Protein AF-A0A699SEZ0-F1 (afdb_monomer_lite)

Radius of gyration: 52.04 Å; chains: 1; bounding box: 98×60×133 Å

Organism: Tanacetum cinerariifolium (NCBI:txid118510)

Secondary structure (DSSP, 8-state):
-------------PPPPP---------------------------TTS-HHHHHHHHHHHHHHHHHHHHHHHHHHHHHHHHHHHHHHHHHHHHHHHHHHHHHHHHHHHHHHHHHHHHHHHHHHHS-HHHHHHHHHHHHHHHHHHHHHHHHHHHHTSPP-

Foldseek 3Di:
DDDDDDDDDDDDDDDDDDDDDDPDDDDDDDDDDDDDDDPDDDDDCPPPDPPVVVVVVVVVVVVVVVVVVVVVVVVVVVVVVVVVVVVVVVVVVVVVVVVVVVVVVVVVVVVVVVVVVVVVVVVPCDPVNVVVVVVVVVVVVVVVVVVVVVVVVVPDDDD

Structure (mmCIF, N/CA/C/O backbone):
data_AF-A0A699SEZ0-F1
#
_entry.id   AF-A0A699SEZ0-F1
#
loop_
_atom_site.group_PDB
_atom_site.id
_atom_site.type_symbol
_atom_site.label_atom_id
_atom_site.label_alt_id
_atom_site.label_comp_id
_atom_site.label_asym_id
_atom_site.label_entity_id
_atom_site.label_seq_id
_atom_site.pdbx_PDB_ins_code
_atom_site.Cartn_x
_atom_site.Cartn_y
_atom_site.Cartn_z
_atom_site.occupancy
_atom_site.B_iso_or_equiv
_atom_site.auth_seq_id
_atom_site.auth_comp_id
_atom_site.auth_asym_id
_atom_site.auth_atom_id
_atom_site.pdbx_PDB_model_num
ATOM 1 N N . GLY A 1 1 ? -3.077 36.539 -2.666 1.00 40.12 1 GLY A N 1
ATOM 2 C CA . GLY A 1 1 ? -3.320 36.684 -4.110 1.00 40.12 1 GLY A CA 1
ATOM 3 C C . GLY A 1 1 ? -1.988 36.780 -4.807 1.00 40.12 1 GLY A C 1
ATOM 4 O O . GLY A 1 1 ? -1.335 37.805 -4.697 1.00 40.12 1 GLY A O 1
ATOM 5 N N . THR A 1 2 ? -1.547 35.690 -5.422 1.00 40.59 2 THR A N 1
ATOM 6 C CA . THR A 1 2 ? -0.295 35.591 -6.178 1.00 40.59 2 THR A CA 1
ATOM 7 C C . THR A 1 2 ? -0.560 35.987 -7.627 1.00 40.59 2 THR A C 1
ATOM 9 O O . THR A 1 2 ? -1.315 35.300 -8.309 1.00 40.59 2 THR A O 1
ATOM 12 N N . ASN A 1 3 ? 0.042 37.084 -8.088 1.00 42.75 3 ASN A N 1
ATOM 13 C CA . ASN A 1 3 ? 0.063 37.468 -9.498 1.00 42.75 3 ASN A CA 1
ATOM 14 C C . ASN A 1 3 ? 1.490 37.309 -10.032 1.00 42.75 3 ASN A C 1
ATOM 16 O O . ASN A 1 3 ? 2.397 38.023 -9.614 1.00 42.75 3 ASN A O 1
ATOM 20 N N . VAL A 1 4 ? 1.650 36.373 -10.963 1.00 48.72 4 VAL A N 1
ATOM 21 C CA . VAL A 1 4 ? 2.793 36.228 -11.868 1.00 48.72 4 VAL A CA 1
ATOM 22 C C . VAL A 1 4 ? 2.235 36.430 -13.276 1.00 48.72 4 VAL A C 1
ATOM 24 O O . VAL A 1 4 ? 1.286 35.725 -13.620 1.00 48.72 4 VAL A O 1
ATOM 27 N N . PRO A 1 5 ? 2.791 37.320 -14.115 1.00 51.59 5 PRO A N 1
ATOM 28 C CA . PRO A 1 5 ? 2.581 37.239 -15.547 1.00 51.59 5 PRO A CA 1
ATOM 29 C C . PRO A 1 5 ? 3.859 36.759 -16.236 1.00 51.59 5 PRO A C 1
ATOM 31 O O . PRO A 1 5 ? 4.864 37.463 -16.324 1.00 51.59 5 PRO A O 1
ATOM 34 N N . THR A 1 6 ? 3.775 35.538 -16.752 1.00 48.78 6 THR A N 1
ATOM 35 C CA . THR A 1 6 ? 4.698 34.951 -17.721 1.00 48.78 6 THR A CA 1
ATOM 36 C C . THR A 1 6 ? 4.569 35.709 -19.043 1.00 48.78 6 THR A C 1
ATOM 38 O O . THR A 1 6 ? 3.599 35.538 -19.779 1.00 48.78 6 THR A O 1
ATOM 41 N N . GLY A 1 7 ? 5.538 36.574 -19.340 1.00 41.22 7 GLY A N 1
ATOM 42 C CA . GLY A 1 7 ? 5.670 37.217 -20.644 1.00 41.22 7 GLY A CA 1
ATOM 43 C C . GLY A 1 7 ? 6.217 36.227 -21.670 1.00 41.22 7 GLY A C 1
ATOM 44 O O . GLY A 1 7 ? 7.406 35.925 -21.672 1.00 41.22 7 GLY A O 1
ATOM 45 N N . SER A 1 8 ? 5.339 35.710 -22.528 1.00 49.78 8 SER A N 1
ATOM 46 C CA . SER A 1 8 ? 5.694 34.900 -23.696 1.00 49.78 8 SER A CA 1
ATOM 47 C C . SER A 1 8 ? 6.286 35.804 -24.783 1.00 49.78 8 SER A C 1
ATOM 49 O O . SER A 1 8 ? 5.583 36.613 -25.389 1.00 49.78 8 SER A O 1
ATOM 51 N N . GLY A 1 9 ? 7.600 35.707 -24.991 1.00 42.38 9 GLY A N 1
ATOM 52 C CA . GLY A 1 9 ? 8.311 36.388 -26.069 1.00 42.38 9 GLY A CA 1
ATOM 53 C C . GLY A 1 9 ? 8.189 35.611 -27.378 1.00 42.38 9 GLY A C 1
ATOM 54 O O . GLY A 1 9 ? 8.767 34.537 -27.521 1.00 42.38 9 GLY A O 1
ATOM 55 N N . PHE A 1 10 ? 7.447 36.166 -28.335 1.00 45.97 10 PHE A N 1
ATOM 56 C CA . PHE A 1 10 ? 7.441 35.736 -29.733 1.00 45.97 10 PHE A CA 1
ATOM 57 C C . PHE A 1 10 ? 8.792 36.065 -30.386 1.00 45.97 10 PHE A C 1
ATOM 59 O O . PHE A 1 10 ? 9.226 37.216 -30.364 1.00 45.97 10 PHE A O 1
ATOM 66 N N . ILE A 1 11 ? 9.436 35.076 -31.008 1.00 49.94 11 ILE A N 1
ATOM 67 C CA . ILE A 1 11 ? 10.622 35.282 -31.849 1.00 49.94 11 ILE A CA 1
ATOM 68 C C . ILE A 1 11 ? 10.161 35.316 -33.314 1.00 49.94 11 ILE A C 1
ATOM 70 O O . ILE A 1 11 ? 9.549 34.345 -33.764 1.00 49.94 11 ILE A O 1
ATOM 74 N N . PRO A 1 12 ? 10.427 36.385 -34.087 1.00 45.69 12 PRO A N 1
ATOM 75 C CA . PRO A 1 12 ? 10.173 36.377 -35.520 1.00 45.69 12 PRO A CA 1
ATOM 76 C C . PRO A 1 12 ? 11.314 35.639 -36.235 1.00 45.69 12 PRO A C 1
ATOM 78 O O . PRO A 1 12 ? 12.460 36.089 -36.231 1.00 45.69 12 PRO A O 1
ATOM 81 N N . THR A 1 13 ? 11.016 34.503 -36.864 1.00 48.72 13 THR A N 1
ATOM 82 C CA . THR A 1 13 ? 11.968 33.804 -37.739 1.00 48.72 13 THR A CA 1
ATOM 83 C C . THR A 1 13 ? 12.027 34.512 -39.092 1.00 48.72 13 THR A C 1
ATOM 85 O O . THR A 1 13 ? 11.085 34.461 -39.881 1.00 48.72 13 THR A O 1
ATOM 88 N N . ALA A 1 14 ? 13.140 35.201 -39.344 1.00 51.97 14 ALA A N 1
ATOM 89 C CA . ALA A 1 14 ? 13.459 35.836 -40.616 1.00 51.97 14 ALA A CA 1
ATOM 90 C C . ALA A 1 14 ? 13.725 34.782 -41.710 1.00 51.97 14 ALA A C 1
ATOM 92 O O . ALA A 1 14 ? 14.490 33.841 -41.504 1.00 51.97 14 ALA A O 1
ATOM 93 N N . GLY A 1 15 ? 13.086 34.948 -42.873 1.00 61.81 15 GLY A N 1
ATOM 94 C CA . GLY A 1 15 ? 13.328 34.139 -44.072 1.00 61.81 15 GLY A CA 1
ATOM 95 C C . GLY A 1 15 ? 14.638 34.508 -44.790 1.00 61.81 15 GLY A C 1
ATOM 96 O O . GLY A 1 15 ? 15.227 35.554 -44.507 1.00 61.81 15 GLY A O 1
ATOM 97 N N . PRO A 1 16 ? 15.115 33.664 -45.722 1.00 56.62 16 PRO A N 1
ATOM 98 C CA . PRO A 1 16 ? 16.406 33.848 -46.381 1.00 56.62 16 PRO A CA 1
ATOM 99 C C . PRO A 1 16 ? 16.399 35.055 -47.342 1.00 56.62 16 PRO A C 1
ATOM 101 O O . PRO A 1 16 ? 15.367 35.350 -47.951 1.00 56.62 16 PRO A O 1
ATOM 104 N N . PRO A 1 17 ? 17.538 35.751 -47.525 1.00 52.97 17 PRO A N 1
ATOM 105 C CA . PRO A 1 17 ? 17.606 36.910 -48.404 1.00 52.97 17 PRO A CA 1
ATOM 106 C C . PRO A 1 17 ? 17.573 36.494 -49.880 1.00 52.97 17 PRO A C 1
ATOM 108 O O . PRO A 1 17 ? 18.398 35.710 -50.348 1.00 52.97 17 PRO A O 1
ATOM 111 N N . ALA A 1 18 ? 16.635 37.074 -50.629 1.00 41.44 18 ALA A N 1
ATOM 112 C CA . ALA A 1 18 ? 16.599 37.010 -52.082 1.00 41.44 18 ALA A CA 1
ATOM 113 C C . ALA A 1 18 ? 17.753 37.836 -52.676 1.00 41.44 18 ALA A C 1
ATOM 115 O O . ALA A 1 18 ? 17.856 39.043 -52.452 1.00 41.44 18 ALA A O 1
ATOM 116 N N . THR A 1 19 ? 18.623 37.193 -53.454 1.00 44.81 19 THR A N 1
ATOM 117 C CA . THR A 1 19 ? 19.653 37.877 -54.240 1.00 44.81 19 THR A CA 1
ATOM 118 C C . THR A 1 19 ? 19.010 38.555 -55.449 1.00 44.81 19 THR A C 1
ATOM 120 O O . THR A 1 19 ? 18.591 37.898 -56.400 1.00 44.81 19 THR A O 1
ATOM 123 N N . ILE A 1 20 ? 18.952 39.885 -55.426 1.00 44.19 20 ILE A N 1
ATOM 124 C CA . ILE A 1 20 ? 18.629 40.711 -56.592 1.00 44.19 20 ILE A CA 1
ATOM 125 C C . ILE A 1 20 ? 19.868 40.832 -57.493 1.00 44.19 20 ILE A C 1
ATOM 127 O O . ILE A 1 20 ? 20.844 41.500 -57.158 1.00 44.19 20 ILE A O 1
ATOM 131 N N . VAL A 1 21 ? 19.845 40.165 -58.648 1.00 40.12 21 VAL A N 1
ATOM 132 C CA . VAL A 1 21 ? 20.853 40.334 -59.704 1.00 40.12 21 VAL A CA 1
ATOM 133 C C . VAL A 1 21 ? 20.508 41.596 -60.496 1.00 40.12 21 VAL A C 1
ATOM 135 O O . VAL A 1 21 ? 19.485 41.659 -61.174 1.00 40.12 21 VAL A O 1
ATOM 138 N N . SER A 1 22 ? 21.364 42.613 -60.392 1.00 39.03 22 SER A N 1
ATOM 139 C CA . SER A 1 22 ? 21.268 43.857 -61.160 1.00 39.03 22 SER A CA 1
ATOM 140 C C . SER A 1 22 ? 21.637 43.604 -62.624 1.00 39.03 22 SER A C 1
ATOM 142 O O . SER A 1 22 ? 22.795 43.356 -62.963 1.00 39.03 22 SER A O 1
ATOM 144 N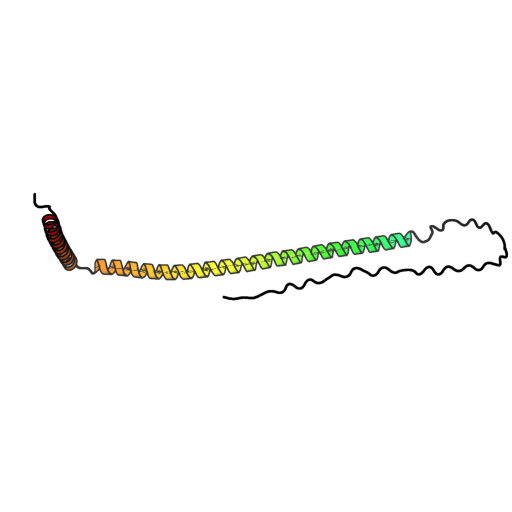 N . THR A 1 23 ? 20.643 43.657 -63.508 1.00 46.53 23 THR A N 1
ATOM 145 C CA . THR A 1 23 ? 20.821 43.605 -64.961 1.00 46.53 23 THR A CA 1
ATOM 146 C C . THR A 1 23 ? 21.283 44.967 -65.481 1.00 46.53 23 THR A C 1
ATOM 148 O O . THR A 1 23 ? 20.477 45.817 -65.860 1.00 46.53 23 THR A O 1
ATOM 151 N N . GLY A 1 24 ? 22.597 45.172 -65.514 1.00 37.38 24 GLY A N 1
ATOM 152 C CA . GLY A 1 24 ? 23.233 46.282 -66.220 1.00 37.38 24 GLY A CA 1
ATOM 153 C C . GLY A 1 24 ? 23.406 45.962 -67.703 1.00 37.38 24 GLY A C 1
ATOM 154 O O . GLY A 1 24 ? 24.453 45.486 -68.126 1.00 37.38 24 GLY A O 1
ATOM 155 N N . SER A 1 25 ? 22.366 46.218 -68.494 1.00 48.88 25 SER A N 1
ATOM 156 C CA . SER A 1 25 ? 22.434 46.252 -69.956 1.00 48.88 25 SER A CA 1
ATOM 157 C C . SER A 1 25 ? 23.356 47.384 -70.422 1.00 48.88 25 SER A C 1
ATOM 159 O O . SER A 1 25 ? 23.062 48.550 -70.148 1.00 48.88 25 SER A O 1
ATOM 161 N N . LYS A 1 26 ? 24.415 47.077 -71.190 1.00 38.62 26 LYS A N 1
ATOM 162 C 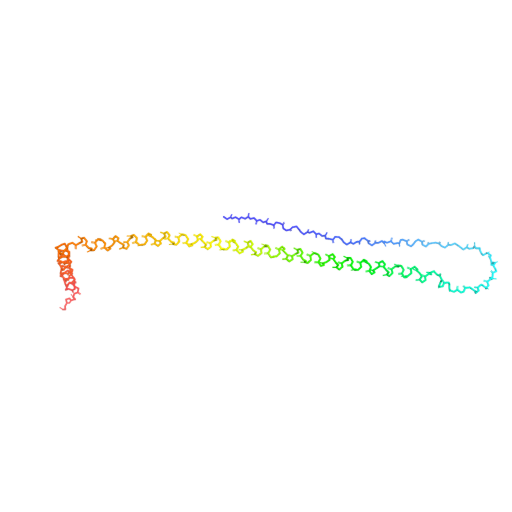CA . LYS A 1 26 ? 24.824 47.958 -72.295 1.00 38.62 26 LYS A CA 1
ATOM 163 C C . LYS A 1 26 ? 25.611 47.245 -73.397 1.00 38.62 26 LYS A C 1
ATOM 165 O O . LYS A 1 26 ? 26.614 46.581 -73.174 1.00 38.62 26 LYS A O 1
ATOM 170 N N . VAL A 1 27 ? 25.083 47.447 -74.596 1.00 38.19 27 VAL A N 1
ATOM 171 C CA . VAL A 1 27 ? 25.495 47.006 -75.928 1.00 38.19 27 VAL A CA 1
ATOM 172 C C . VAL A 1 27 ? 26.815 47.647 -76.372 1.00 38.19 27 VAL A C 1
ATOM 174 O O . VAL A 1 27 ? 27.023 48.841 -76.163 1.00 38.19 27 VAL A O 1
ATOM 177 N N . GLY A 1 28 ? 27.633 46.879 -77.097 1.00 35.03 28 GLY A N 1
ATOM 178 C CA . GLY A 1 28 ? 28.700 47.373 -77.970 1.00 35.03 28 GLY A CA 1
ATOM 179 C C . GLY A 1 28 ? 29.147 46.273 -78.947 1.00 35.03 28 GLY A C 1
ATOM 180 O O . GLY A 1 28 ? 29.625 45.241 -78.480 1.00 35.03 28 GLY A O 1
ATOM 181 N N . PRO A 1 29 ? 28.948 46.421 -80.272 1.00 48.62 29 PRO A N 1
ATOM 182 C CA . PRO A 1 29 ? 29.245 45.384 -81.258 1.00 48.62 29 PRO A CA 1
ATOM 183 C C . PRO A 1 29 ? 30.678 45.503 -81.800 1.00 48.62 29 PRO A C 1
ATOM 185 O O . PRO A 1 29 ? 31.304 46.554 -81.675 1.00 48.62 29 PRO A O 1
ATOM 188 N N . THR A 1 30 ? 31.091 44.473 -82.550 1.00 36.50 30 THR A N 1
ATOM 189 C CA . THR A 1 30 ? 32.115 44.482 -83.625 1.00 36.50 30 THR A CA 1
ATOM 190 C C . THR A 1 30 ? 33.394 43.706 -83.312 1.00 36.50 30 THR A C 1
ATOM 192 O O . THR A 1 30 ? 34.306 44.216 -82.676 1.00 36.50 30 THR A O 1
ATOM 195 N N . ALA A 1 31 ? 33.475 42.479 -83.838 1.00 35.59 31 ALA A N 1
ATOM 196 C CA . ALA A 1 31 ? 34.442 42.071 -84.871 1.00 35.59 31 ALA A CA 1
ATOM 197 C C . ALA A 1 31 ? 34.529 40.533 -84.915 1.00 35.59 31 ALA A C 1
ATOM 199 O O . ALA A 1 31 ? 35.055 39.896 -84.009 1.00 35.59 31 ALA A O 1
ATOM 200 N N . SER A 1 32 ? 34.011 39.925 -85.985 1.00 47.66 32 SER A N 1
ATOM 201 C CA . SER A 1 32 ? 34.383 38.552 -86.356 1.00 47.66 32 SER A CA 1
ATOM 202 C C . SER A 1 32 ? 35.784 38.550 -86.979 1.00 47.66 32 SER A C 1
ATOM 204 O O . SER A 1 32 ? 36.153 39.521 -87.641 1.00 47.66 32 SER A O 1
ATOM 206 N N . PRO A 1 33 ? 36.516 37.430 -86.881 1.00 42.12 33 PRO A N 1
ATOM 207 C CA . PRO A 1 33 ? 36.707 36.677 -88.115 1.00 42.12 33 PRO A CA 1
ATOM 208 C C . PRO A 1 33 ? 36.512 35.164 -87.955 1.00 42.12 33 PRO A C 1
ATOM 210 O O . PRO A 1 33 ? 36.954 34.510 -87.016 1.00 42.12 33 PRO A O 1
ATOM 213 N N . ILE A 1 34 ? 35.842 34.631 -88.969 1.00 47.66 34 ILE A N 1
ATOM 214 C CA . ILE A 1 34 ? 35.586 33.228 -89.282 1.00 47.66 34 ILE A CA 1
ATOM 215 C C . ILE A 1 34 ? 36.903 32.461 -89.461 1.00 47.66 34 ILE A C 1
ATOM 217 O O . ILE A 1 34 ? 37.679 32.818 -90.344 1.00 47.66 34 ILE A O 1
ATOM 221 N N . VAL A 1 35 ? 37.099 31.335 -88.755 1.00 35.72 35 VAL A N 1
ATOM 222 C CA . VAL A 1 35 ? 38.048 30.285 -89.179 1.00 35.72 35 VAL A CA 1
ATOM 223 C C . VAL A 1 35 ? 37.512 28.870 -88.888 1.00 35.72 35 VAL A C 1
ATOM 225 O O . VAL A 1 35 ? 37.528 28.381 -87.769 1.00 35.72 35 VAL A O 1
ATOM 228 N N . LYS A 1 36 ? 37.103 28.222 -89.988 1.00 42.50 36 LYS A N 1
ATOM 229 C CA . LYS A 1 36 ? 37.194 26.789 -90.343 1.00 42.50 36 LYS A CA 1
ATOM 230 C C . LYS A 1 36 ? 36.514 25.732 -89.456 1.00 42.50 36 LYS A C 1
ATOM 232 O O . LYS A 1 36 ? 37.004 25.307 -88.418 1.00 42.50 36 LYS A O 1
ATOM 237 N N . ARG A 1 37 ? 35.467 25.143 -90.048 1.00 51.12 37 ARG A N 1
ATOM 238 C CA . ARG A 1 37 ? 34.933 23.807 -89.744 1.00 51.12 37 ARG A CA 1
ATOM 239 C C . ARG A 1 37 ? 36.059 22.761 -89.749 1.00 51.12 37 ARG A C 1
ATOM 241 O O . ARG A 1 37 ? 36.705 22.565 -90.778 1.00 51.12 37 ARG A O 1
ATOM 248 N N . ARG A 1 38 ? 36.182 21.994 -88.665 1.00 51.16 38 ARG A N 1
ATOM 249 C CA . ARG A 1 38 ? 36.595 20.586 -88.716 1.00 51.16 38 ARG A CA 1
ATOM 250 C C . ARG A 1 38 ? 35.461 19.746 -88.149 1.00 51.16 38 ARG A C 1
ATOM 252 O O . ARG A 1 38 ? 35.067 19.887 -87.000 1.00 51.16 38 ARG A O 1
ATOM 259 N N . LYS A 1 39 ? 34.897 18.917 -89.022 1.00 53.72 39 LYS A N 1
ATOM 260 C CA . LYS A 1 39 ? 33.921 17.887 -88.695 1.00 53.72 39 LYS A CA 1
ATOM 261 C C . LYS A 1 39 ? 34.702 16.727 -88.078 1.00 53.72 39 LYS A C 1
ATOM 263 O O . LYS A 1 39 ? 35.210 15.887 -88.807 1.00 53.72 39 LYS A O 1
ATOM 268 N N . GLY A 1 40 ? 34.857 16.759 -86.757 1.00 44.06 40 GLY A N 1
ATOM 269 C CA . GLY A 1 40 ? 35.342 15.642 -85.955 1.00 44.06 40 GLY A CA 1
ATOM 270 C C . GLY A 1 40 ? 34.143 14.875 -85.419 1.00 44.06 40 GLY A C 1
ATOM 271 O O . GLY A 1 40 ? 33.389 15.387 -84.599 1.00 44.06 40 GLY A O 1
ATOM 272 N N . LYS A 1 41 ? 33.927 13.683 -85.964 1.00 59.41 41 LYS A N 1
ATOM 273 C CA . LYS A 1 41 ? 33.088 12.645 -85.380 1.00 59.41 41 LYS A CA 1
ATOM 274 C C . LYS A 1 41 ? 34.026 11.803 -84.521 1.00 59.41 41 LYS A C 1
ATOM 276 O O . LYS A 1 41 ? 34.712 10.964 -85.082 1.00 59.41 41 LYS A O 1
ATOM 281 N N . GLU A 1 42 ? 34.041 12.032 -83.217 1.00 43.81 42 GLU A N 1
ATOM 282 C CA . GLU A 1 42 ? 34.549 11.095 -82.205 1.00 43.81 42 GLU A CA 1
ATOM 283 C C . GLU A 1 42 ? 33.517 11.137 -81.073 1.00 43.81 42 GLU A C 1
ATOM 285 O O . GLU A 1 42 ? 33.316 12.169 -80.447 1.00 43.81 42 GLU A O 1
ATOM 290 N N . ILE A 1 43 ? 32.489 10.295 -81.199 1.00 47.78 43 ILE A N 1
ATOM 291 C CA . ILE A 1 43 ? 32.304 9.085 -80.388 1.00 47.78 43 ILE A CA 1
ATOM 292 C C . ILE A 1 43 ? 32.251 9.471 -78.908 1.00 47.78 43 ILE A C 1
ATOM 294 O O . ILE A 1 43 ? 33.252 9.819 -78.301 1.00 47.78 43 ILE A O 1
ATOM 298 N N . MET A 1 44 ? 31.034 9.413 -78.375 1.00 54.38 44 MET A N 1
ATOM 299 C CA . MET A 1 44 ? 30.722 9.401 -76.954 1.00 54.38 44 MET A CA 1
ATOM 300 C C . MET A 1 44 ? 31.670 8.417 -76.260 1.00 54.38 44 MET A C 1
ATOM 302 O O . MET A 1 44 ? 31.517 7.205 -76.399 1.00 54.38 44 MET A O 1
ATOM 306 N N . GLU A 1 45 ? 32.689 8.939 -75.586 1.00 50.00 45 GLU A N 1
ATOM 307 C CA . GLU A 1 45 ? 33.606 8.150 -74.776 1.00 50.00 45 GLU A CA 1
ATOM 308 C C . GLU A 1 45 ? 32.888 7.798 -73.471 1.00 50.00 45 GLU A C 1
ATOM 310 O O . GLU A 1 45 ? 33.127 8.349 -72.402 1.00 50.00 45 GLU A O 1
ATOM 315 N N . GLU A 1 46 ? 31.960 6.851 -73.578 1.00 44.47 46 GLU A N 1
ATOM 316 C CA . GLU A 1 46 ? 31.433 6.059 -72.469 1.00 44.47 46 GLU A CA 1
ATOM 317 C C . GLU A 1 46 ? 32.512 5.0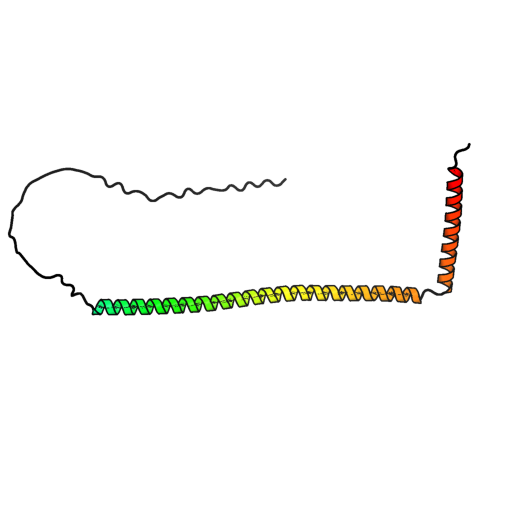51 -72.019 1.00 44.47 46 GLU A C 1
ATOM 319 O O . GLU A 1 46 ? 32.287 3.848 -71.935 1.00 44.47 46 GLU A O 1
ATOM 324 N N . SER A 1 47 ? 33.738 5.531 -71.804 1.00 51.66 47 SER A N 1
ATOM 325 C CA . SER A 1 47 ? 34.902 4.688 -71.505 1.00 51.66 47 SER A CA 1
ATOM 326 C C . SER A 1 47 ? 35.612 5.085 -70.216 1.00 51.66 47 SER A C 1
ATOM 328 O O . SER A 1 47 ? 36.641 4.499 -69.897 1.00 51.66 47 SER A O 1
ATOM 330 N N . ASP A 1 48 ? 35.021 5.951 -69.387 1.00 55.25 48 ASP A N 1
ATOM 331 C CA . ASP A 1 48 ? 35.446 6.135 -67.996 1.00 55.25 48 ASP A CA 1
ATOM 332 C C . ASP A 1 48 ? 34.776 5.109 -67.062 1.00 55.25 48 ASP A C 1
ATOM 334 O O . ASP A 1 48 ? 34.093 5.400 -66.081 1.00 55.25 48 ASP A O 1
ATOM 338 N N . THR A 1 49 ? 35.142 3.853 -67.332 1.00 64.00 49 THR A N 1
ATOM 339 C CA . THR A 1 49 ? 35.396 2.757 -66.380 1.00 64.00 49 THR A CA 1
ATOM 340 C C . THR A 1 49 ? 34.215 2.028 -65.701 1.00 64.00 49 THR A C 1
ATOM 342 O O . THR A 1 49 ? 33.889 2.291 -64.541 1.00 64.00 49 THR A O 1
ATOM 345 N N . PRO A 1 50 ? 33.731 0.909 -66.288 1.00 67.25 50 PRO A N 1
ATOM 346 C CA . PRO A 1 50 ? 32.948 -0.120 -65.582 1.00 67.25 50 PRO A CA 1
ATOM 347 C C . PRO A 1 50 ? 33.600 -0.605 -64.270 1.00 67.25 50 PRO A C 1
ATOM 349 O O . PRO A 1 50 ? 32.917 -0.971 -63.316 1.00 67.25 50 PRO A O 1
ATOM 352 N N . LYS A 1 51 ? 34.940 -0.561 -64.194 1.00 67.31 51 LYS A N 1
ATOM 353 C CA . LYS A 1 51 ? 35.721 -0.894 -62.991 1.00 67.31 51 LYS A CA 1
ATOM 354 C C . LYS A 1 51 ? 35.522 0.104 -61.838 1.00 67.31 51 LYS A C 1
ATOM 356 O O . LYS A 1 51 ? 35.480 -0.325 -60.692 1.00 67.31 51 LYS A O 1
ATOM 361 N N . LYS A 1 52 ? 35.363 1.404 -62.123 1.00 75.06 52 LYS A N 1
ATOM 362 C CA . LYS A 1 52 ? 35.130 2.449 -61.108 1.00 75.06 52 LYS A CA 1
ATOM 363 C C . LYS A 1 52 ? 33.715 2.365 -60.540 1.00 75.06 52 LYS A C 1
ATOM 365 O O . LYS A 1 52 ? 33.543 2.461 -59.331 1.00 75.06 52 LYS A O 1
ATOM 370 N N . LYS A 1 53 ? 32.724 2.082 -61.394 1.00 82.25 53 LYS A N 1
ATOM 371 C CA . LYS A 1 53 ? 31.337 1.831 -60.971 1.00 82.25 53 LYS A CA 1
ATOM 372 C C . LYS A 1 53 ? 31.233 0.612 -60.044 1.00 82.25 53 LYS A C 1
ATOM 374 O O . LYS A 1 53 ? 30.595 0.696 -59.005 1.00 82.25 53 LYS A O 1
ATOM 379 N N . LYS A 1 54 ? 31.937 -0.479 -60.372 1.00 85.56 54 LYS A N 1
ATOM 380 C CA . LYS A 1 54 ? 31.984 -1.692 -59.539 1.00 85.56 54 LYS A CA 1
ATOM 381 C C . LYS A 1 54 ? 32.662 -1.468 -58.179 1.00 85.56 54 LYS A C 1
ATOM 383 O O . LYS A 1 54 ? 32.280 -2.102 -57.204 1.00 85.56 54 LYS A O 1
ATOM 388 N N . LEU A 1 55 ? 33.657 -0.580 -58.109 1.00 88.88 55 LEU A N 1
ATOM 389 C CA . LEU A 1 55 ? 34.302 -0.211 -56.845 1.00 88.88 55 LEU A CA 1
ATOM 390 C C . LEU A 1 55 ? 33.371 0.633 -55.963 1.00 88.88 55 LEU A C 1
ATOM 392 O O . LEU A 1 55 ? 33.277 0.369 -54.772 1.00 88.88 55 LEU A O 1
ATOM 396 N N . GLN A 1 56 ? 32.649 1.595 -56.547 1.00 88.56 56 GLN A N 1
ATOM 397 C CA . GLN A 1 56 ? 31.667 2.395 -55.810 1.00 88.56 56 GLN A CA 1
ATOM 398 C C . GLN A 1 56 ? 30.549 1.521 -55.232 1.00 88.56 56 GLN A C 1
ATOM 400 O O . GLN A 1 56 ? 30.233 1.637 -54.059 1.00 88.56 56 GLN A O 1
ATOM 405 N N . GLU A 1 57 ? 30.025 0.579 -56.018 1.00 89.75 57 GLU A N 1
ATOM 406 C CA . GLU A 1 57 ? 28.976 -0.343 -55.567 1.00 89.75 57 GLU A CA 1
ATOM 407 C C . GLU A 1 57 ? 29.440 -1.246 -54.405 1.00 89.75 57 GLU A C 1
ATOM 409 O O . GLU A 1 57 ? 28.661 -1.552 -53.506 1.00 89.75 57 GLU A O 1
ATOM 414 N N . GLN A 1 58 ? 30.723 -1.632 -54.368 1.00 93.12 58 GLN A N 1
ATOM 415 C CA . GLN A 1 58 ? 31.302 -2.358 -53.229 1.00 93.12 58 GLN A CA 1
ATOM 416 C C . GLN A 1 58 ? 31.434 -1.486 -51.976 1.00 93.12 58 GLN A C 1
ATOM 418 O O . GLN A 1 58 ? 31.195 -1.985 -50.877 1.00 93.12 58 GLN A O 1
ATOM 423 N N . ILE A 1 59 ? 31.795 -0.209 -52.140 1.00 93.50 59 ILE A N 1
ATOM 424 C CA . ILE A 1 59 ? 31.846 0.767 -51.045 1.00 93.50 59 ILE A CA 1
ATOM 425 C C . ILE A 1 59 ? 30.434 0.988 -50.498 1.00 93.50 59 ILE A C 1
ATOM 427 O O . ILE A 1 59 ? 30.229 0.847 -49.298 1.00 93.50 59 ILE A O 1
ATOM 431 N N . ASP A 1 60 ? 29.452 1.243 -51.361 1.00 95.25 60 ASP A N 1
ATOM 432 C CA . ASP A 1 60 ? 28.063 1.485 -50.958 1.00 95.25 60 ASP A CA 1
ATOM 433 C C . ASP A 1 60 ? 27.471 0.260 -50.242 1.00 95.25 60 ASP A C 1
ATOM 435 O O . ASP A 1 60 ? 26.849 0.394 -49.190 1.00 95.25 60 ASP A O 1
ATOM 439 N N . ALA A 1 61 ? 27.732 -0.953 -50.745 1.00 95.81 61 ALA A N 1
ATOM 440 C CA . ALA A 1 61 ? 27.314 -2.194 -50.091 1.00 95.81 61 ALA A CA 1
ATOM 441 C C . ALA A 1 61 ? 28.021 -2.432 -48.745 1.00 95.81 61 ALA A C 1
ATOM 443 O O . ALA A 1 61 ? 27.441 -3.019 -47.831 1.00 95.81 61 ALA A O 1
ATOM 444 N N . GLN A 1 62 ? 29.281 -2.012 -48.603 1.00 96.38 62 GLN A N 1
ATOM 445 C CA . GLN A 1 62 ? 29.991 -2.083 -47.328 1.00 96.38 62 GLN A CA 1
ATOM 446 C C . GLN A 1 62 ? 29.417 -1.085 -46.319 1.00 96.38 62 GLN A C 1
ATOM 448 O O . GLN A 1 62 ? 29.135 -1.482 -45.193 1.00 96.38 62 GLN A O 1
ATOM 453 N N . VAL A 1 63 ? 29.185 0.159 -46.739 1.00 96.12 63 VAL A N 1
ATOM 454 C CA . VAL A 1 63 ? 28.596 1.213 -45.903 1.00 96.12 63 VAL A CA 1
ATOM 455 C C . VAL A 1 63 ? 27.180 0.837 -45.464 1.00 96.12 63 VAL A C 1
ATOM 457 O O . VAL A 1 63 ? 26.849 1.006 -44.296 1.00 96.12 63 VAL A O 1
ATOM 460 N N . ALA A 1 64 ? 26.358 0.270 -46.354 1.00 96.44 64 ALA A N 1
ATOM 461 C CA . ALA A 1 64 ? 25.011 -0.186 -46.009 1.00 96.44 64 ALA A CA 1
ATOM 462 C C . ALA A 1 64 ? 25.023 -1.292 -44.938 1.00 96.44 64 ALA A C 1
ATOM 464 O O . ALA A 1 64 ? 24.258 -1.216 -43.982 1.00 96.44 64 ALA A O 1
ATOM 465 N N . ARG A 1 65 ? 25.925 -2.278 -45.059 1.00 96.38 65 ARG A N 1
ATOM 466 C CA . ARG A 1 65 ? 26.077 -3.345 -44.052 1.00 96.38 65 ARG A CA 1
ATOM 467 C C . ARG A 1 65 ? 26.576 -2.821 -42.710 1.00 96.38 65 ARG A C 1
ATOM 469 O O . ARG A 1 65 ? 26.096 -3.262 -41.675 1.00 96.38 65 ARG A O 1
ATOM 476 N N . GLU A 1 66 ? 27.536 -1.899 -42.717 1.00 96.31 66 GLU A N 1
ATOM 477 C CA . GLU A 1 66 ? 28.046 -1.298 -41.481 1.00 96.31 66 GLU A CA 1
ATOM 478 C C . GLU A 1 66 ? 26.972 -0.455 -40.782 1.00 96.31 66 GLU A C 1
ATOM 480 O O . GLU A 1 66 ? 26.867 -0.497 -39.558 1.00 96.31 66 GLU A O 1
ATOM 485 N N . LEU A 1 67 ? 26.144 0.260 -41.551 1.00 96.81 67 LEU A N 1
ATOM 486 C CA . LEU A 1 67 ? 25.020 1.030 -41.025 1.00 96.81 67 LEU A CA 1
ATOM 487 C C . LEU A 1 67 ? 23.944 0.126 -40.406 1.00 96.81 67 LEU A C 1
ATOM 489 O O . LEU A 1 67 ? 23.463 0.418 -39.315 1.00 96.81 67 LEU A O 1
ATOM 493 N N . GLU A 1 68 ? 23.595 -0.977 -41.072 1.00 95.62 68 GLU A N 1
ATOM 494 C CA . GLU A 1 68 ? 22.652 -1.976 -40.551 1.00 95.62 68 GLU A CA 1
ATOM 495 C C . GLU A 1 68 ? 23.175 -2.603 -39.250 1.00 95.62 68 GLU A C 1
ATOM 497 O O . GLU A 1 68 ? 22.471 -2.623 -38.244 1.00 95.62 68 GLU A O 1
ATOM 502 N N . GLU A 1 69 ? 24.451 -2.995 -39.210 1.00 96.31 69 GLU A N 1
ATOM 503 C CA . GLU A 1 69 ? 25.064 -3.552 -38.000 1.00 96.31 69 GLU A CA 1
ATOM 504 C C . GLU A 1 69 ? 25.159 -2.516 -36.861 1.00 96.31 69 GLU A C 1
ATOM 506 O O . GLU A 1 69 ? 25.035 -2.856 -35.684 1.00 96.31 69 GLU A O 1
ATOM 511 N N . GLN A 1 70 ? 25.390 -1.234 -37.167 1.00 97.25 70 GLN A N 1
ATOM 512 C CA . GLN A 1 70 ? 25.334 -0.167 -36.161 1.00 97.25 70 GLN A CA 1
ATOM 513 C C . GLN A 1 70 ? 23.922 0.007 -35.594 1.00 97.25 70 GLN A C 1
ATOM 515 O O . GLN A 1 70 ? 23.791 0.106 -34.372 1.00 97.25 70 GLN A O 1
ATOM 520 N N . GLN A 1 71 ? 22.892 -0.018 -36.444 1.00 95.88 71 GLN A N 1
ATOM 521 C CA . GLN A 1 71 ? 21.499 0.066 -36.008 1.00 95.88 71 GLN A CA 1
ATOM 522 C C . GLN A 1 71 ? 21.133 -1.113 -35.101 1.00 95.88 71 GLN A C 1
ATOM 524 O O . GLN A 1 71 ? 20.622 -0.900 -34.007 1.00 95.88 71 GLN A O 1
ATOM 529 N N . GLU A 1 72 ? 21.474 -2.345 -35.488 1.00 96.50 72 GLU A N 1
ATOM 530 C CA . GLU A 1 72 ? 21.214 -3.531 -34.661 1.00 96.50 72 GLU A CA 1
ATOM 531 C C . GLU A 1 72 ? 21.921 -3.450 -33.299 1.00 96.50 72 GLU A C 1
ATOM 533 O O . GLU A 1 72 ? 21.343 -3.787 -32.261 1.00 96.50 72 GLU A O 1
ATOM 538 N N . ARG A 1 73 ? 23.169 -2.956 -33.262 1.00 96.56 73 ARG A N 1
ATOM 539 C CA . ARG A 1 73 ? 23.887 -2.722 -31.998 1.00 96.56 73 ARG A CA 1
ATOM 540 C C . ARG A 1 73 ? 23.205 -1.661 -31.136 1.00 96.56 73 ARG A C 1
ATOM 542 O O . ARG A 1 73 ? 23.183 -1.798 -29.913 1.00 96.56 73 ARG A O 1
ATOM 549 N N . GLU A 1 74 ? 22.688 -0.593 -31.733 1.00 96.56 74 GLU A N 1
ATOM 550 C CA . GLU A 1 74 ? 21.933 0.438 -31.019 1.00 96.56 74 GLU A CA 1
ATOM 551 C C . GLU A 1 74 ? 20.607 -0.084 -30.478 1.00 96.56 74 GLU A C 1
ATOM 553 O O . GLU A 1 74 ? 20.329 0.123 -29.296 1.00 96.56 74 GLU A O 1
ATOM 558 N N . ASP A 1 75 ? 19.862 -0.843 -31.275 1.00 97.62 75 ASP A N 1
ATOM 559 C CA . ASP A 1 75 ? 18.600 -1.457 -30.868 1.00 97.62 75 ASP A CA 1
ATOM 560 C C . ASP A 1 75 ? 18.807 -2.433 -29.704 1.00 97.62 75 ASP A C 1
ATOM 562 O O . ASP A 1 75 ? 18.058 -2.410 -28.725 1.00 97.62 75 ASP A O 1
ATOM 566 N N . MET A 1 76 ? 19.873 -3.243 -29.746 1.00 97.00 76 MET A N 1
ATOM 567 C CA . MET A 1 76 ? 20.244 -4.113 -28.626 1.00 97.00 76 MET A CA 1
ATOM 568 C C . MET A 1 76 ? 20.544 -3.314 -27.352 1.00 97.00 76 MET A C 1
ATOM 570 O O . MET A 1 76 ? 20.026 -3.649 -26.285 1.00 97.00 76 MET A O 1
ATOM 574 N N . ARG A 1 77 ? 21.342 -2.240 -27.448 1.00 97.19 77 ARG A N 1
ATOM 575 C CA . ARG A 1 77 ? 21.667 -1.382 -26.291 1.00 97.19 77 ARG A CA 1
ATOM 576 C C . ARG A 1 77 ? 20.431 -0.685 -25.727 1.00 97.19 77 ARG A C 1
ATOM 578 O O . ARG A 1 77 ? 20.294 -0.576 -24.510 1.00 97.19 77 ARG A O 1
ATOM 585 N N . MET A 1 78 ? 19.539 -0.222 -26.597 1.00 97.25 78 MET A N 1
ATOM 586 C CA . MET A 1 78 ? 18.287 0.416 -26.208 1.00 97.25 78 MET A CA 1
ATOM 587 C C . MET A 1 78 ? 17.370 -0.572 -25.481 1.00 97.25 78 MET A C 1
ATOM 589 O O . MET A 1 78 ? 16.881 -0.259 -24.398 1.00 97.25 78 MET A O 1
ATOM 593 N N . ASN A 1 79 ? 17.187 -1.779 -26.021 1.00 97.44 79 ASN A N 1
ATOM 594 C CA . ASN A 1 79 ? 16.376 -2.822 -25.388 1.00 97.44 79 ASN A CA 1
ATOM 595 C C . ASN A 1 79 ? 16.923 -3.223 -24.014 1.00 97.44 79 ASN A C 1
ATOM 597 O O . ASN A 1 79 ? 16.154 -3.414 -23.072 1.00 97.44 79 ASN A O 1
ATOM 601 N N . GLU A 1 80 ? 18.247 -3.308 -23.876 1.00 97.31 80 GLU A N 1
ATOM 602 C CA . GLU A 1 80 ? 18.876 -3.584 -22.587 1.00 97.31 80 GLU A CA 1
ATOM 603 C C . GLU A 1 80 ? 18.605 -2.463 -21.574 1.00 97.31 80 GLU A C 1
ATOM 605 O O . GLU A 1 80 ? 18.304 -2.739 -20.413 1.00 97.31 80 GLU A O 1
ATOM 610 N N . GLN A 1 81 ? 18.651 -1.198 -22.004 1.00 97.94 81 GLN A N 1
ATOM 611 C CA . GLN A 1 81 ? 18.314 -0.076 -21.131 1.00 97.94 81 GLN A CA 1
ATOM 612 C C . GLN A 1 81 ? 16.840 -0.100 -20.711 1.00 97.94 81 GLN A C 1
ATOM 614 O O . GLN A 1 81 ? 16.561 0.064 -19.529 1.00 97.94 81 GLN A O 1
ATOM 619 N N . ILE A 1 82 ? 15.914 -0.384 -21.633 1.00 98.00 82 ILE A N 1
ATOM 620 C CA . ILE A 1 82 ? 14.481 -0.527 -21.322 1.00 98.00 82 ILE A CA 1
ATOM 621 C C . ILE A 1 82 ? 14.265 -1.626 -20.276 1.00 98.00 82 ILE A C 1
ATOM 623 O O . ILE A 1 82 ? 13.507 -1.436 -19.326 1.00 98.00 82 ILE A O 1
ATOM 627 N N . ALA A 1 83 ? 14.949 -2.765 -20.419 1.00 98.44 83 ALA A N 1
ATOM 628 C CA . ALA A 1 83 ? 14.871 -3.852 -19.451 1.00 98.44 83 ALA A CA 1
ATOM 629 C C . ALA A 1 83 ? 15.420 -3.439 -18.075 1.00 98.44 83 ALA A C 1
ATOM 631 O O . ALA A 1 83 ? 14.790 -3.726 -17.058 1.00 98.44 83 ALA A O 1
ATOM 632 N N . ARG A 1 84 ? 16.556 -2.726 -18.031 1.00 98.25 84 ARG A N 1
ATOM 633 C CA . ARG A 1 84 ? 17.124 -2.192 -16.782 1.00 98.25 84 ARG A CA 1
ATOM 634 C C . ARG A 1 84 ? 16.194 -1.184 -16.110 1.00 98.25 84 ARG A C 1
ATOM 636 O O . ARG A 1 84 ? 15.988 -1.270 -14.904 1.00 98.25 84 ARG A O 1
ATOM 643 N N . ASP A 1 85 ? 15.610 -0.266 -16.868 1.00 98.50 85 ASP A N 1
ATOM 644 C CA . ASP A 1 85 ? 14.696 0.744 -16.328 1.00 98.50 85 ASP A CA 1
ATOM 645 C C . ASP A 1 85 ? 13.412 0.094 -15.788 1.00 98.50 85 ASP A C 1
ATOM 647 O O . ASP A 1 85 ? 12.930 0.462 -14.715 1.00 98.50 85 ASP A O 1
ATOM 651 N N . ALA A 1 86 ? 12.893 -0.926 -16.482 1.00 98.19 86 ALA A N 1
ATOM 652 C CA . ALA A 1 86 ? 11.757 -1.715 -16.012 1.00 98.19 86 ALA A CA 1
ATOM 653 C C . ALA A 1 86 ? 12.075 -2.475 -14.712 1.00 98.19 86 ALA A C 1
ATOM 655 O O . ALA A 1 86 ? 11.245 -2.517 -13.804 1.00 98.19 86 ALA A O 1
ATOM 656 N N . GLU A 1 87 ? 13.278 -3.042 -14.600 1.00 98.38 87 GLU A N 1
ATOM 657 C CA . GLU A 1 87 ? 13.751 -3.711 -13.385 1.00 98.38 87 GLU A CA 1
ATOM 658 C C . GLU A 1 87 ? 13.828 -2.737 -12.202 1.00 98.38 87 GLU A C 1
ATOM 660 O O . GLU A 1 87 ? 13.312 -3.032 -11.126 1.00 98.38 87 GLU A O 1
ATOM 665 N N . VAL A 1 88 ? 14.401 -1.547 -12.408 1.00 98.44 88 VAL A N 1
ATOM 666 C CA . VAL A 1 88 ? 14.485 -0.501 -11.375 1.00 98.44 88 VAL A CA 1
ATOM 667 C C . VAL A 1 88 ? 13.092 -0.066 -10.918 1.00 98.44 88 VAL A C 1
ATOM 669 O O . VAL A 1 88 ? 12.847 0.038 -9.716 1.00 98.44 88 VAL A O 1
ATOM 672 N N . ALA A 1 89 ? 12.162 0.141 -11.855 1.00 98.44 89 ALA A N 1
ATOM 673 C CA . ALA A 1 89 ? 10.780 0.477 -11.523 1.00 98.44 89 ALA A CA 1
ATOM 674 C C . ALA A 1 89 ? 10.095 -0.637 -10.712 1.00 98.44 89 ALA A C 1
ATOM 676 O O . ALA A 1 89 ? 9.357 -0.344 -9.769 1.00 98.44 89 ALA A O 1
ATOM 677 N N . ARG A 1 90 ? 10.363 -1.910 -11.039 1.00 98.50 90 ARG A N 1
ATOM 678 C CA . ARG A 1 90 ? 9.832 -3.056 -10.290 1.00 98.50 90 ARG A CA 1
ATOM 679 C C . ARG A 1 90 ? 10.391 -3.113 -8.870 1.00 98.50 90 ARG A C 1
ATOM 681 O O . ARG A 1 90 ? 9.611 -3.248 -7.935 1.00 98.50 90 ARG A O 1
ATOM 688 N N . ILE A 1 91 ? 11.706 -2.953 -8.708 1.00 98.50 91 ILE A N 1
ATOM 689 C CA . ILE A 1 91 ? 12.366 -2.942 -7.394 1.00 98.50 91 ILE A CA 1
ATOM 690 C C . ILE A 1 91 ? 11.776 -1.845 -6.501 1.00 98.50 91 ILE A C 1
ATOM 692 O O . ILE A 1 91 ? 11.464 -2.109 -5.345 1.00 98.50 91 ILE A O 1
ATOM 696 N N . TYR A 1 92 ? 11.567 -0.638 -7.036 1.00 98.38 92 TYR A N 1
ATOM 697 C CA . TYR A 1 92 ? 10.988 0.465 -6.264 1.00 98.38 92 TYR A CA 1
ATOM 698 C C . TYR A 1 92 ? 9.562 0.158 -5.785 1.00 98.38 92 TYR A C 1
ATOM 700 O O . TYR A 1 92 ? 9.234 0.369 -4.619 1.00 98.38 92 TYR A O 1
ATOM 708 N N . ALA A 1 93 ? 8.721 -0.389 -6.668 1.00 98.38 93 ALA A N 1
ATOM 709 C CA . ALA A 1 93 ? 7.368 -0.795 -6.301 1.00 98.38 93 ALA A CA 1
ATOM 710 C C . ALA A 1 93 ? 7.367 -1.922 -5.251 1.00 98.38 93 ALA A C 1
ATOM 712 O O . ALA A 1 93 ? 6.556 -1.910 -4.326 1.00 98.38 93 ALA A O 1
ATOM 713 N N . GLU A 1 94 ? 8.282 -2.888 -5.369 1.00 98.50 94 GLU A N 1
ATOM 714 C CA . GLU A 1 94 ? 8.452 -3.954 -4.378 1.00 98.50 94 GLU A CA 1
ATOM 715 C C . GLU A 1 94 ? 8.905 -3.400 -3.017 1.00 98.50 94 GLU A C 1
ATOM 717 O O . GLU A 1 94 ? 8.387 -3.831 -1.988 1.00 98.50 94 GLU A O 1
ATOM 722 N N . GLU A 1 95 ? 9.831 -2.438 -2.980 1.00 98.38 95 GLU A N 1
ATOM 723 C CA . GLU A 1 95 ? 10.285 -1.791 -1.740 1.00 98.38 95 GLU A CA 1
ATOM 724 C C . GLU A 1 95 ? 9.149 -1.021 -1.047 1.00 98.38 95 GLU A C 1
ATOM 726 O O . GLU A 1 95 ? 8.954 -1.162 0.164 1.00 98.38 95 GLU A O 1
ATOM 731 N N . GLU A 1 96 ? 8.346 -0.271 -1.809 1.00 98.50 96 GLU A N 1
ATOM 732 C CA . GLU A 1 96 ? 7.179 0.442 -1.280 1.00 98.50 96 GLU A CA 1
ATOM 733 C C . GLU A 1 96 ? 6.162 -0.528 -0.656 1.00 98.50 96 GLU A C 1
ATOM 735 O O . GLU A 1 96 ? 5.710 -0.316 0.473 1.00 98.50 96 GLU A O 1
ATOM 740 N N . ILE A 1 97 ? 5.856 -1.637 -1.341 1.00 98.69 97 ILE A N 1
ATOM 741 C CA . ILE A 1 97 ? 4.938 -2.667 -0.834 1.00 98.69 97 ILE A CA 1
ATOM 742 C C . ILE A 1 97 ? 5.476 -3.302 0.452 1.00 98.69 97 ILE A C 1
ATOM 744 O O . ILE A 1 97 ? 4.717 -3.451 1.412 1.00 98.69 97 ILE A O 1
ATOM 748 N N . HIS A 1 98 ? 6.763 -3.653 0.513 1.00 98.69 98 HIS A N 1
ATOM 749 C CA . HIS A 1 98 ? 7.353 -4.208 1.735 1.00 98.69 98 HIS A CA 1
ATOM 750 C C . HIS A 1 98 ? 7.264 -3.222 2.906 1.00 98.69 98 HIS A C 1
ATOM 752 O O . HIS A 1 98 ? 6.825 -3.606 3.989 1.00 98.69 98 HIS A O 1
ATOM 758 N N . GLY A 1 99 ? 7.563 -1.938 2.685 1.00 98.56 99 GLY A N 1
ATOM 759 C CA . GLY A 1 99 ? 7.427 -0.915 3.726 1.00 98.56 99 GLY A CA 1
ATOM 760 C C . GLY A 1 99 ? 5.987 -0.758 4.238 1.00 98.56 99 GLY A C 1
ATOM 761 O O . GLY A 1 99 ? 5.755 -0.535 5.434 1.00 98.56 99 GLY A O 1
ATOM 762 N N . MET A 1 100 ? 4.998 -0.916 3.353 1.00 98.62 100 MET A N 1
ATOM 763 C CA . MET A 1 100 ? 3.585 -0.938 3.738 1.00 98.62 100 MET A CA 1
ATOM 764 C C . MET A 1 100 ? 3.225 -2.180 4.561 1.00 98.62 100 MET A C 1
ATOM 766 O O . MET A 1 100 ? 2.496 -2.054 5.547 1.00 98.62 100 MET A O 1
ATOM 770 N N . ILE A 1 101 ? 3.735 -3.357 4.186 1.00 98.75 101 ILE A N 1
ATOM 771 C CA . ILE A 1 101 ? 3.521 -4.614 4.919 1.00 98.75 101 ILE A CA 1
ATOM 772 C C . ILE A 1 101 ? 4.106 -4.512 6.330 1.00 98.75 101 ILE A C 1
ATOM 774 O O . ILE A 1 101 ? 3.383 -4.745 7.296 1.00 98.75 101 ILE A O 1
ATOM 778 N N . ASP A 1 102 ? 5.351 -4.054 6.468 1.00 98.75 102 ASP A N 1
ATOM 779 C CA . ASP A 1 102 ? 6.006 -3.882 7.772 1.00 98.75 102 ASP A CA 1
ATOM 780 C C . ASP A 1 102 ? 5.215 -2.932 8.687 1.00 98.75 102 ASP A C 1
ATOM 782 O O . ASP A 1 102 ? 5.037 -3.163 9.890 1.00 98.75 102 ASP A O 1
ATOM 786 N N . SER A 1 103 ? 4.695 -1.848 8.104 1.00 98.50 103 SER A N 1
ATOM 787 C CA . SER A 1 103 ? 3.845 -0.889 8.813 1.00 98.50 103 SER A CA 1
ATOM 788 C C . SER A 1 103 ? 2.528 -1.524 9.272 1.00 98.50 103 SER A C 1
ATOM 790 O O . SER A 1 103 ? 2.069 -1.271 10.393 1.00 98.50 103 SER A O 1
ATOM 792 N N . LEU A 1 104 ? 1.923 -2.358 8.422 1.00 98.69 104 LEU A N 1
ATOM 793 C CA . LEU A 1 104 ? 0.686 -3.069 8.723 1.00 98.69 104 LEU A CA 1
ATOM 794 C C . LEU A 1 104 ? 0.891 -4.112 9.824 1.00 98.69 104 LEU A C 1
ATOM 796 O O . LEU A 1 104 ? 0.083 -4.174 10.749 1.00 98.69 104 LEU A O 1
ATOM 800 N N . ASP A 1 105 ? 1.984 -4.868 9.789 1.00 98.75 105 ASP A N 1
ATOM 801 C CA . ASP A 1 105 ? 2.306 -5.873 10.804 1.00 98.75 105 ASP A CA 1
ATOM 802 C C . ASP A 1 105 ? 2.475 -5.247 12.189 1.00 98.75 105 ASP A C 1
ATOM 804 O O . ASP A 1 105 ? 1.916 -5.736 13.175 1.00 98.75 105 ASP A O 1
ATOM 808 N N . LYS A 1 106 ? 3.136 -4.088 12.269 1.00 98.62 106 LYS A N 1
ATOM 809 C CA . LYS A 1 106 ? 3.249 -3.327 13.520 1.00 98.62 106 LYS A CA 1
ATOM 810 C C . LYS A 1 106 ? 1.888 -2.843 14.037 1.00 98.62 106 LYS A C 1
ATOM 812 O O . LYS A 1 106 ? 1.630 -2.850 15.248 1.00 98.62 106 LYS A O 1
ATOM 817 N N . SER A 1 107 ? 1.002 -2.415 13.135 1.00 98.44 107 SER A N 1
ATOM 818 C CA . SER A 1 107 ? -0.369 -2.042 13.498 1.00 98.44 107 SER A CA 1
ATOM 819 C C . SER A 1 107 ? -1.153 -3.256 14.006 1.00 98.44 107 SER A C 1
ATOM 821 O O . SER A 1 107 ? -1.778 -3.177 15.065 1.00 98.44 107 SER A O 1
ATOM 823 N N . ASN A 1 108 ? -1.039 -4.399 13.329 1.00 98.56 108 ASN A N 1
ATOM 824 C CA . ASN A 1 108 ? -1.683 -5.653 13.714 1.00 98.56 108 ASN A CA 1
ATOM 825 C C . ASN A 1 108 ? -1.206 -6.150 15.087 1.00 98.56 108 ASN A C 1
ATOM 827 O O . ASN A 1 108 ? -2.034 -6.548 15.907 1.00 98.56 108 ASN A O 1
ATOM 831 N N . GLU A 1 109 ? 0.093 -6.057 15.392 1.00 98.44 109 GLU A N 1
ATOM 832 C CA . GLU A 1 109 ? 0.633 -6.363 16.726 1.00 98.44 109 GLU A CA 1
ATOM 833 C C . GLU A 1 109 ? -0.003 -5.473 17.808 1.00 98.44 109 GLU A C 1
ATOM 835 O O . GLU A 1 109 ? -0.366 -5.934 18.891 1.00 98.44 109 GLU A O 1
ATOM 840 N N . THR A 1 110 ? -0.186 -4.187 17.506 1.00 98.31 110 THR A N 1
ATOM 841 C CA . THR A 1 110 ? -0.821 -3.232 18.423 1.00 98.31 110 THR A CA 1
ATOM 842 C C . THR A 1 110 ? -2.295 -3.571 18.657 1.00 98.31 110 THR A C 1
ATOM 844 O O . THR A 1 110 ? -2.754 -3.589 19.799 1.00 98.31 110 THR A O 1
ATOM 847 N N . VAL A 1 111 ? -3.038 -3.895 17.595 1.00 98.38 111 VAL A N 1
ATOM 848 C CA . VAL A 1 111 ? -4.438 -4.337 17.694 1.00 98.38 111 VAL A CA 1
ATOM 849 C C . VAL A 1 111 ? -4.551 -5.619 18.520 1.00 98.38 111 VAL A C 1
ATOM 851 O O . VAL A 1 111 ? -5.435 -5.719 19.372 1.00 98.38 111 VAL A O 1
ATOM 854 N N . ALA A 1 112 ? -3.636 -6.573 18.328 1.00 98.50 112 ALA A N 1
ATOM 855 C CA . ALA A 1 112 ? -3.606 -7.811 19.099 1.00 98.50 112 ALA A CA 1
ATOM 856 C C . ALA A 1 112 ? -3.399 -7.554 20.603 1.00 98.50 112 ALA A C 1
ATOM 858 O O . ALA A 1 112 ? -4.096 -8.157 21.421 1.00 98.50 112 ALA A O 1
ATOM 859 N N . LYS A 1 113 ? -2.518 -6.612 20.975 1.00 98.25 113 LYS A N 1
ATOM 860 C CA . LYS A 1 113 ? -2.323 -6.196 22.377 1.00 98.25 113 LYS A CA 1
ATOM 861 C C . LYS A 1 113 ? -3.597 -5.612 22.980 1.00 98.25 113 LYS A C 1
ATOM 863 O O . LYS A 1 113 ? -4.027 -6.074 24.033 1.00 98.25 113 LYS A O 1
ATOM 868 N N . TYR A 1 114 ? -4.249 -4.671 22.293 1.00 97.56 114 TYR A N 1
ATOM 869 C CA . TYR A 1 114 ? -5.512 -4.106 22.777 1.00 97.56 114 TYR A CA 1
ATOM 870 C C . TYR A 1 114 ? -6.592 -5.175 22.954 1.00 97.56 114 TYR A C 1
ATOM 872 O O . TYR A 1 114 ? -7.298 -5.184 23.961 1.00 97.56 114 TYR A O 1
ATOM 880 N N . LEU A 1 115 ? -6.713 -6.107 22.006 1.00 97.69 115 LEU A N 1
ATOM 881 C CA . LEU A 1 115 ? -7.681 -7.196 22.103 1.00 97.69 115 LEU A CA 1
ATOM 882 C C . LEU A 1 115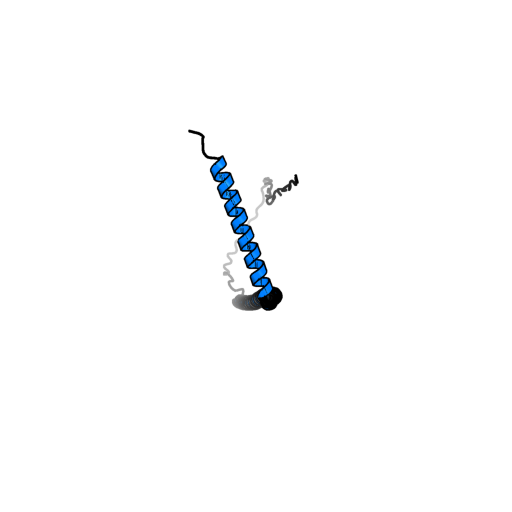 ? -7.405 -8.095 23.318 1.00 97.69 115 LEU A C 1
ATOM 884 O O . LEU A 1 115 ? -8.333 -8.445 24.050 1.00 97.69 115 LEU A O 1
ATOM 888 N N . GLN A 1 116 ? -6.134 -8.419 23.560 1.00 97.75 116 GLN A N 1
ATOM 889 C CA . GLN A 1 116 ? -5.712 -9.183 24.729 1.00 97.75 116 GLN A CA 1
ATOM 890 C C . GLN A 1 116 ? -6.026 -8.438 26.034 1.00 97.75 116 GLN A C 1
ATOM 892 O O . GLN A 1 116 ? -6.550 -9.047 26.965 1.00 97.75 116 GLN A O 1
ATOM 897 N N . GLU A 1 117 ? -5.767 -7.131 26.103 1.00 96.56 117 GLU A N 1
ATOM 898 C CA . GLU A 1 117 ? -6.099 -6.301 27.268 1.00 96.56 117 GLU A CA 1
ATOM 899 C C . GLU A 1 117 ? -7.606 -6.279 27.546 1.00 96.56 117 GLU A C 1
ATOM 901 O O . GLU A 1 117 ? -8.020 -6.461 28.692 1.00 96.56 117 GLU A O 1
ATOM 906 N N . TYR A 1 118 ? -8.447 -6.131 26.515 1.00 94.75 118 TYR A N 1
ATOM 907 C CA . TYR A 1 118 ? -9.904 -6.208 26.668 1.00 94.75 118 TYR A CA 1
ATOM 908 C C . TYR A 1 118 ? -10.354 -7.563 27.214 1.00 94.75 118 TYR A C 1
ATOM 910 O O . TYR A 1 118 ? -11.200 -7.626 28.112 1.00 94.75 118 TYR A O 1
ATOM 918 N N . GLN A 1 119 ? -9.790 -8.651 26.689 1.00 94.62 119 GLN A N 1
ATOM 919 C CA . GLN A 1 119 ? -10.111 -9.997 27.148 1.00 94.62 119 GLN A CA 1
ATOM 920 C C . GLN A 1 119 ? -9.644 -10.231 28.591 1.00 94.62 119 GLN A C 1
ATOM 922 O O . GLN A 1 119 ? -10.381 -10.821 29.388 1.00 94.62 119 GLN A O 1
ATOM 927 N N . GLN A 1 120 ? -8.461 -9.726 28.949 1.00 95.31 120 GLN A N 1
ATOM 928 C CA . GLN A 1 120 ? -7.932 -9.791 30.308 1.00 95.31 120 GLN A CA 1
ATOM 929 C C . GLN A 1 120 ? -8.815 -8.997 31.273 1.00 95.31 120 GLN A C 1
ATOM 931 O O . GLN A 1 120 ? -9.263 -9.539 32.278 1.00 95.31 120 GLN A O 1
ATOM 936 N N . PHE A 1 121 ? -9.180 -7.763 30.924 1.00 90.25 121 PHE A N 1
ATOM 937 C CA . PHE A 1 121 ? -10.082 -6.935 31.723 1.00 90.25 121 PHE A CA 1
ATOM 938 C C . PHE A 1 121 ? -11.445 -7.607 31.943 1.00 90.25 121 PHE A C 1
ATOM 940 O O . PHE A 1 121 ? -11.971 -7.621 33.057 1.00 90.25 121 PHE A O 1
ATOM 947 N N . ALA A 1 122 ? -12.021 -8.205 30.896 1.00 87.06 122 ALA A N 1
ATOM 948 C CA . ALA A 1 122 ? -13.285 -8.932 31.000 1.00 87.06 122 ALA A CA 1
ATOM 949 C C . ALA A 1 122 ? -13.191 -10.162 31.926 1.00 87.06 122 ALA A C 1
ATOM 951 O O . ALA A 1 122 ? -14.180 -10.504 32.597 1.00 87.06 122 ALA A O 1
ATOM 952 N N . SER A 1 123 ? -12.016 -10.800 31.961 1.00 89.19 123 SER A N 1
ATOM 953 C CA . SER A 1 123 ? -11.702 -11.959 32.804 1.00 89.19 123 SER A CA 1
ATOM 954 C C . SER A 1 123 ? -11.461 -11.560 34.263 1.00 89.19 123 SER A C 1
ATOM 956 O O . SER A 1 123 ? -12.018 -12.187 35.162 1.00 89.19 123 SER A O 1
ATOM 958 N N . ASP A 1 124 ? -10.727 -10.472 34.500 1.00 91.69 124 ASP A N 1
ATOM 959 C CA . ASP A 1 124 ? -10.437 -9.928 35.835 1.00 91.69 124 ASP A CA 1
ATOM 960 C C . ASP A 1 124 ? -11.669 -9.296 36.500 1.00 91.69 124 ASP A C 1
ATOM 962 O O . ASP A 1 124 ? -11.720 -9.093 37.720 1.00 91.69 124 ASP A O 1
ATOM 966 N N . LEU A 1 125 ? -12.701 -8.981 35.712 1.00 90.06 125 LEU A N 1
ATOM 967 C CA . LEU A 1 125 ? -13.952 -8.453 36.229 1.00 90.06 125 LEU A CA 1
ATOM 968 C C . LEU A 1 125 ? -14.731 -9.551 36.976 1.00 90.06 125 LEU A C 1
ATOM 970 O O . LEU A 1 125 ? -15.449 -10.363 36.376 1.00 90.06 125 LEU A O 1
ATOM 974 N N . SER A 1 126 ? -14.602 -9.535 38.307 1.00 89.69 126 SER A N 1
ATOM 975 C CA . SER A 1 126 ? -15.267 -10.476 39.211 1.00 89.69 126 SER A CA 1
ATOM 976 C C . SER A 1 126 ? -16.788 -10.475 39.038 1.00 89.69 126 SER A C 1
ATOM 978 O O . SER A 1 126 ? -17.407 -9.457 38.714 1.00 89.69 126 SER A O 1
ATOM 980 N N . LEU A 1 127 ? -17.409 -11.630 39.295 1.00 88.69 127 LEU A N 1
ATOM 981 C CA . LEU A 1 127 ? -18.864 -11.785 39.234 1.00 88.69 127 LEU A CA 1
ATOM 982 C C . LEU A 1 127 ? -19.585 -10.776 40.145 1.00 88.69 127 LEU A C 1
ATOM 984 O O . LEU A 1 127 ? -20.600 -10.212 39.752 1.00 88.69 127 LEU A O 1
ATOM 988 N N . GLU A 1 128 ? -19.018 -10.485 41.317 1.00 90.56 128 GLU A N 1
ATOM 989 C CA . GLU A 1 128 ? -19.546 -9.496 42.261 1.00 90.56 128 GLU A CA 1
ATOM 990 C C . GLU A 1 128 ? -19.580 -8.080 41.665 1.00 90.56 128 GLU A C 1
ATOM 992 O O . GLU A 1 128 ? -20.618 -7.421 41.699 1.00 90.56 128 GLU A O 1
ATOM 997 N N . LYS A 1 129 ? -18.485 -7.634 41.031 1.00 92.50 129 LYS A N 1
ATOM 998 C CA . LYS A 1 129 ? -18.436 -6.327 40.355 1.00 92.50 129 LYS A CA 1
ATOM 999 C C . LYS A 1 129 ? -19.400 -6.262 39.168 1.00 92.50 129 LYS A C 1
ATOM 1001 O O . LYS A 1 129 ? -20.036 -5.230 38.966 1.00 92.50 129 LYS A O 1
ATOM 1006 N N . LYS A 1 130 ? -19.552 -7.356 38.407 1.00 91.19 130 LYS A N 1
ATOM 1007 C CA . LYS A 1 130 ? -20.544 -7.457 37.315 1.00 91.19 130 LYS A CA 1
ATOM 1008 C C . LYS A 1 130 ? -21.968 -7.287 37.846 1.00 91.19 130 LYS A C 1
ATOM 1010 O O . LYS A 1 130 ? -22.723 -6.483 37.306 1.00 91.19 130 LYS A O 1
ATOM 1015 N N . ILE A 1 131 ? -22.318 -7.995 38.921 1.00 94.00 131 ILE A N 1
ATOM 1016 C CA . ILE A 1 131 ? -23.635 -7.895 39.570 1.00 94.00 131 ILE A CA 1
ATOM 1017 C C . ILE A 1 131 ? -23.875 -6.476 40.102 1.00 94.00 131 ILE A C 1
ATOM 1019 O O . ILE A 1 131 ? -24.954 -5.921 39.891 1.00 94.00 131 ILE A O 1
ATOM 1023 N N . TYR A 1 132 ? -22.869 -5.867 40.735 1.00 95.25 132 TYR A N 1
ATOM 1024 C CA . TYR A 1 132 ? -22.938 -4.491 41.227 1.00 95.25 132 TYR A CA 1
ATOM 1025 C C . TYR A 1 132 ? -23.241 -3.490 40.096 1.00 95.25 132 TYR A C 1
ATOM 1027 O O . TYR A 1 132 ? -24.199 -2.723 40.189 1.00 95.25 132 TYR A O 1
ATOM 1035 N N . LEU A 1 133 ? -22.487 -3.551 38.991 1.00 94.50 133 LEU A N 1
ATOM 1036 C CA . LEU A 1 133 ? -22.676 -2.680 37.824 1.00 94.50 133 LEU A CA 1
ATOM 1037 C C . LEU A 1 133 ? -24.062 -2.846 37.187 1.00 94.50 133 LEU A C 1
ATOM 1039 O O . LEU A 1 133 ? -24.706 -1.853 36.858 1.00 94.50 133 LEU A O 1
ATOM 1043 N N . ILE A 1 134 ? -24.543 -4.085 37.039 1.00 96.06 134 ILE A N 1
ATOM 1044 C CA . ILE A 1 134 ? -25.888 -4.360 36.510 1.00 96.06 134 ILE A CA 1
ATOM 1045 C C . ILE A 1 134 ? -26.957 -3.757 37.427 1.00 96.06 134 ILE A C 1
ATOM 1047 O O . ILE A 1 134 ? -27.895 -3.129 36.939 1.00 96.06 134 ILE A O 1
ATOM 1051 N N . SER A 1 135 ? -26.809 -3.906 38.746 1.00 96.81 135 SER A N 1
ATOM 1052 C CA . SER A 1 135 ? -27.740 -3.336 39.726 1.00 96.81 135 SER A CA 1
ATOM 1053 C C . SER A 1 135 ? -27.826 -1.815 39.604 1.00 96.81 135 SER A C 1
ATOM 1055 O O . SER A 1 135 ? -28.923 -1.260 39.516 1.00 96.81 135 SER A O 1
ATOM 1057 N N . ASP A 1 136 ? -26.684 -1.132 39.523 1.00 97.50 136 ASP A N 1
ATOM 1058 C CA . ASP A 1 136 ? -26.653 0.321 39.351 1.00 97.50 136 ASP A CA 1
ATOM 1059 C C . ASP A 1 136 ? -27.250 0.760 38.004 1.00 97.50 136 ASP A C 1
ATOM 1061 O O . ASP A 1 136 ? -27.998 1.741 37.953 1.00 97.50 136 ASP A O 1
ATOM 1065 N N . LEU A 1 137 ? -27.027 -0.006 36.930 1.00 97.00 137 LEU A N 1
ATOM 1066 C CA . LEU A 1 137 ? -27.627 0.260 35.620 1.00 97.00 137 LEU A CA 1
ATOM 1067 C C . LEU A 1 137 ? -29.159 0.119 35.643 1.00 97.00 137 LEU A C 1
ATOM 1069 O O . LEU A 1 137 ? -29.871 0.960 35.088 1.00 97.00 137 LEU A O 1
ATOM 1073 N N . VAL A 1 138 ? -29.681 -0.905 36.325 1.00 97.12 138 VAL A N 1
ATOM 1074 C CA . VAL A 1 138 ? -31.127 -1.121 36.502 1.00 97.12 138 VAL A CA 1
ATOM 1075 C C . VAL A 1 138 ? -31.751 0.025 37.299 1.00 97.12 138 VAL A C 1
ATOM 1077 O O . VAL A 1 138 ? -32.762 0.590 36.873 1.00 97.12 138 VAL A O 1
ATOM 1080 N N . LYS A 1 139 ? -31.124 0.443 38.406 1.00 97.12 139 LYS A N 1
ATOM 1081 C CA . LYS A 1 139 ? -31.586 1.602 39.192 1.00 97.12 139 LYS A CA 1
ATOM 1082 C C . LYS A 1 139 ? -31.630 2.873 38.344 1.00 97.12 139 LYS A C 1
ATOM 1084 O O . LYS A 1 139 ? -32.603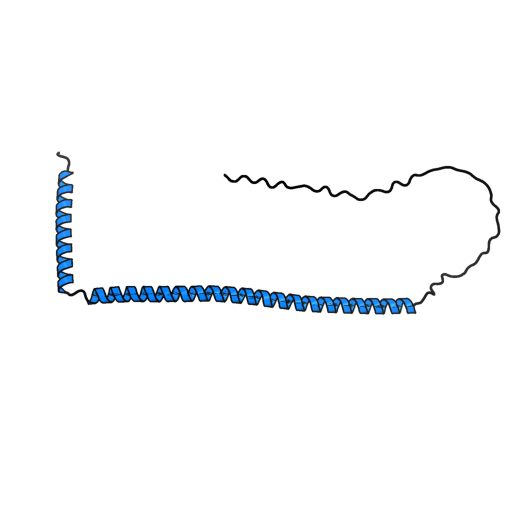 3.628 38.413 1.00 97.12 139 LYS A O 1
ATOM 1089 N N . TYR A 1 140 ? -30.603 3.105 37.524 1.00 97.19 140 TYR A N 1
ATOM 1090 C CA . TYR A 1 140 ? -30.565 4.249 36.615 1.00 97.19 140 TYR A CA 1
ATOM 1091 C C . TYR A 1 140 ? -31.724 4.214 35.608 1.00 97.19 140 TYR A C 1
ATOM 1093 O O . TYR A 1 140 ? -32.417 5.219 35.429 1.00 97.19 140 TYR A O 1
ATOM 1101 N N . GLN A 1 141 ? -31.995 3.055 34.998 1.00 97.06 141 GLN A N 1
ATOM 1102 C CA . GLN A 1 141 ? -33.122 2.890 34.076 1.00 97.06 141 GLN A CA 1
ATOM 1103 C C . GLN A 1 141 ? -34.478 3.145 34.746 1.00 97.06 141 GLN A C 1
ATOM 1105 O O . GLN A 1 141 ? -35.340 3.808 34.162 1.00 97.06 141 GLN A O 1
ATOM 1110 N N . GLU A 1 142 ? -34.680 2.670 35.977 1.00 96.75 142 GLU A N 1
ATOM 1111 C CA . GLU A 1 142 ? -35.905 2.948 36.731 1.00 96.75 142 GLU A CA 1
ATOM 1112 C C . GLU A 1 142 ? -36.084 4.439 37.011 1.00 96.75 142 GLU A C 1
ATOM 1114 O O . GLU A 1 142 ? -37.186 4.977 36.849 1.00 96.75 142 GLU A O 1
ATOM 1119 N N . HIS A 1 143 ? -35.007 5.116 37.416 1.00 96.69 143 HIS A N 1
ATOM 1120 C CA . HIS A 1 143 ? -35.031 6.553 37.651 1.00 96.69 143 HIS A CA 1
ATOM 1121 C C . HIS A 1 143 ? -35.374 7.312 36.364 1.00 96.69 143 HIS A C 1
ATOM 1123 O O . HIS A 1 143 ? -36.293 8.134 36.356 1.00 96.69 143 HIS A O 1
ATOM 1129 N N . TYR A 1 144 ? -34.718 6.971 35.253 1.00 96.06 144 TYR A N 1
ATOM 1130 C CA . TYR A 1 144 ? -35.006 7.552 33.945 1.00 96.06 144 TYR A CA 1
ATOM 1131 C C . TYR A 1 144 ? -36.480 7.370 33.550 1.00 96.06 144 TYR A C 1
ATOM 1133 O O . TYR A 1 144 ? -37.148 8.329 33.157 1.00 96.06 144 TYR A O 1
ATOM 1141 N N . LYS A 1 145 ? -37.036 6.166 33.738 1.00 96.62 145 LYS A N 1
ATOM 1142 C CA . LYS A 1 145 ? -38.445 5.865 33.438 1.00 96.62 145 LYS A CA 1
ATOM 1143 C C . LYS A 1 145 ? -39.416 6.694 34.285 1.00 96.62 145 LYS A C 1
ATOM 1145 O O . LYS A 1 145 ? -40.431 7.161 33.765 1.00 96.62 145 LYS A O 1
ATOM 1150 N N . LYS A 1 146 ? -39.117 6.900 35.573 1.00 96.00 146 LYS A N 1
ATOM 1151 C CA . LYS A 1 146 ? -39.921 7.750 36.472 1.00 96.00 146 LYS A CA 1
ATOM 1152 C C . LYS A 1 146 ? -39.924 9.205 36.003 1.00 96.00 146 LYS A C 1
ATOM 1154 O O . LYS A 1 146 ? -40.999 9.791 35.870 1.00 96.00 146 LYS A O 1
ATOM 1159 N N . VAL A 1 147 ? -38.750 9.754 35.689 1.00 95.50 147 VAL A N 1
ATOM 1160 C CA . VAL A 1 147 ? -38.603 11.126 35.176 1.00 95.50 147 VAL A CA 1
ATOM 1161 C C . VAL A 1 147 ? -39.351 11.297 33.855 1.00 95.50 147 VAL A C 1
ATOM 1163 O O . VAL A 1 147 ? -40.135 12.234 33.707 1.00 95.50 147 VAL A O 1
ATOM 1166 N N . TYR A 1 148 ? -39.182 10.362 32.919 1.00 93.44 148 TYR A N 1
ATOM 1167 C CA . TYR A 1 148 ? -39.871 10.393 31.629 1.00 93.44 148 TYR A CA 1
ATOM 1168 C C . TYR A 1 148 ? -41.400 10.375 31.790 1.00 93.44 148 TYR A C 1
ATOM 1170 O O . TYR A 1 148 ? -42.110 11.186 31.190 1.00 93.44 148 TYR A O 1
ATOM 1178 N N . LYS A 1 149 ? -41.925 9.500 32.663 1.00 94.44 149 LYS A N 1
ATOM 1179 C CA . LYS A 1 149 ? -43.363 9.432 32.962 1.00 94.44 149 LYS A CA 1
ATOM 1180 C C . LYS A 1 149 ? -43.878 10.746 33.546 1.00 94.44 149 LYS A C 1
ATOM 1182 O O . LYS A 1 149 ? -44.904 11.241 33.083 1.00 94.44 149 LYS A O 1
ATOM 1187 N N . PHE A 1 150 ? -43.165 11.330 34.507 1.00 92.94 150 PHE A N 1
ATOM 11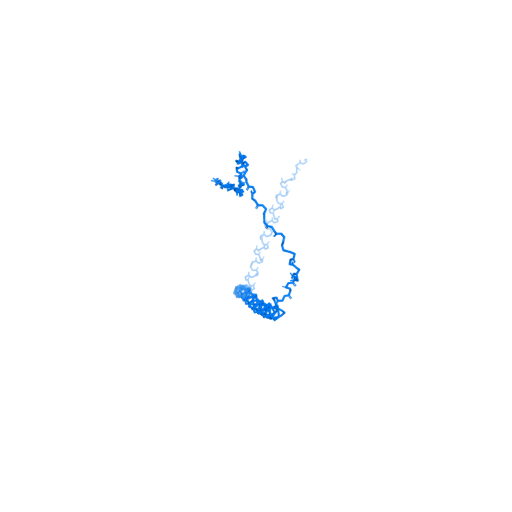88 C CA . PHE A 1 150 ? -43.533 12.619 35.089 1.00 92.94 150 PHE A CA 1
ATOM 1189 C C . PHE A 1 150 ? -43.595 13.721 34.021 1.00 92.94 150 PHE A C 1
ATOM 1191 O O . PHE A 1 150 ? -44.611 14.400 33.895 1.00 92.94 150 PHE A O 1
ATOM 1198 N N . GLN A 1 151 ? -42.568 13.834 33.174 1.00 90.00 151 GLN A N 1
ATOM 1199 C CA . GLN A 1 151 ? -42.547 14.817 32.086 1.00 90.00 151 GLN A CA 1
ATOM 1200 C C . GLN A 1 151 ? -43.709 14.642 31.100 1.00 90.00 151 GLN A C 1
ATOM 1202 O O . GLN A 1 151 ? -44.249 15.633 30.617 1.00 90.00 151 GLN A O 1
ATOM 1207 N N . SER A 1 152 ? -44.110 13.404 30.797 1.00 88.12 152 SER A N 1
ATOM 1208 C CA . SER A 1 152 ? -45.241 13.138 29.896 1.00 88.12 152 SER A CA 1
ATOM 1209 C C . SER A 1 152 ? -46.589 13.578 30.480 1.00 88.12 152 SER A C 1
ATOM 1211 O O . SER A 1 152 ? -47.465 14.029 29.745 1.00 88.12 152 SER A O 1
ATOM 1213 N N . GLN A 1 153 ? -46.753 13.489 31.804 1.00 88.00 153 GLN A N 1
ATOM 1214 C CA . GLN A 1 153 ? -47.975 13.899 32.496 1.00 88.00 153 GLN A CA 1
ATOM 1215 C C . GLN A 1 153 ? -48.126 15.422 32.528 1.00 88.00 153 GLN A C 1
ATOM 1217 O O . GLN A 1 153 ? -49.231 15.912 32.327 1.00 88.00 153 GLN A O 1
ATOM 1222 N N . GLN A 1 154 ? -47.022 16.161 32.687 1.00 83.19 154 GLN A N 1
ATOM 1223 C CA . GLN A 1 154 ? -47.020 17.632 32.668 1.00 83.19 154 GLN A CA 1
ATOM 1224 C C . GLN A 1 154 ? -47.374 18.231 31.295 1.00 83.19 154 GLN A C 1
ATOM 1226 O O . GLN A 1 154 ? -47.730 19.400 31.206 1.00 83.19 154 GLN A O 1
ATOM 1231 N N . ARG A 1 155 ? -47.270 17.455 30.207 1.00 83.94 155 ARG A N 1
ATOM 1232 C CA . ARG A 1 155 ? -47.551 17.924 28.837 1.00 83.94 155 ARG A CA 1
ATOM 1233 C C . ARG A 1 155 ? -48.989 17.673 28.373 1.00 83.94 155 ARG A C 1
ATOM 1235 O O . ARG A 1 155 ? -49.304 17.980 27.226 1.00 83.94 155 ARG A O 1
ATOM 1242 N N . LYS A 1 156 ? -49.858 17.087 29.205 1.00 79.25 156 LYS A N 1
ATOM 1243 C CA . LYS A 1 156 ? -51.265 16.883 28.830 1.00 79.25 156 LYS A CA 1
ATOM 1244 C C . LYS A 1 156 ? -52.033 18.209 28.933 1.00 79.25 156 LYS A C 1
ATOM 1246 O O . LYS A 1 156 ? -51.966 18.837 29.987 1.00 79.25 156 LYS A O 1
ATOM 1251 N N . PRO A 1 157 ? -52.759 18.636 27.884 1.00 70.25 157 PRO A N 1
ATOM 1252 C CA . PRO A 1 157 ? -53.588 19.832 27.963 1.00 70.25 157 PRO A CA 1
ATOM 1253 C C . PRO A 1 157 ? -54.729 19.609 28.964 1.00 70.25 157 PRO A C 1
ATOM 1255 O O . PRO A 1 157 ? -55.346 18.541 28.978 1.00 70.25 157 PRO A O 1
ATOM 1258 N N . MET A 1 158 ? -54.983 20.606 29.812 1.00 69.44 158 MET A N 1
ATOM 1259 C CA . MET A 1 158 ? -56.168 20.646 30.672 1.00 69.44 158 MET A CA 1
ATOM 1260 C C . MET A 1 158 ? -57.393 20.797 29.760 1.00 69.44 158 MET A C 1
ATOM 1262 O O . MET A 1 158 ? -57.457 21.764 29.001 1.00 69.44 158 MET A O 1
ATOM 1266 N N . SER A 1 159 ? -58.294 19.811 29.777 1.00 68.00 159 SER A N 1
ATOM 1267 C CA . SER A 1 159 ? -59.582 19.865 29.071 1.00 68.00 159 SER A CA 1
ATOM 1268 C C . SER A 1 159 ? -60.627 20.621 29.875 1.00 68.00 159 SER A C 1
ATOM 1270 O O . SER A 1 159 ? -60.512 20.637 31.120 1.00 68.00 159 SER A O 1
#

pLDDT: mean 79.26, std 22.93, range [35.03, 98.75]

Sequence (159 aa):
GTNVPTGSGFIPTAGPPATIVSTGSKVGPTASPIVKRRKGKEIMEESDTPKKKKLQEQIDAQVARELEEQQEREDMRMNEQIARDAEVARIYAEEEIHGMIDSLDKSNETVAKYLQEYQQFASDLSLEKKIYLISDLVKYQEHYKKVYKFQSQQRKPMS